Protein AF-A0A2V6ZAC4-F1 (afdb_monomer_lite)

Foldseek 3Di:
DVVLCVVQVWDFPDDDPLDTDIHHDDPPVSVVVSCVVCVVVDDPDDDDDDDDDDDDDDDPPPPPPDPPPDPPDPPDPPDDDDDD

Structure (mmCIF, N/CA/C/O backbone):
data_AF-A0A2V6ZAC4-F1
#
_entry.id   AF-A0A2V6ZAC4-F1
#
loop_
_atom_site.group_PDB
_atom_site.id
_atom_site.type_symbol
_atom_site.label_atom_id
_atom_site.label_alt_id
_atom_site.label_comp_id
_atom_site.label_asym_id
_atom_site.label_entity_id
_atom_site.label_seq_id
_atom_site.pdbx_PDB_ins_code
_atom_site.Cartn_x
_atom_site.Cartn_y
_atom_site.Cartn_z
_atom_site.occupancy
_atom_site.B_iso_or_equiv
_atom_site.auth_seq_id
_atom_site.auth_comp_id
_atom_site.auth_asym_id
_atom_site.auth_atom_id
_atom_site.pdbx_PDB_model_num
ATOM 1 N N . ILE A 1 1 ? -7.410 8.744 3.996 1.00 94.31 1 ILE A N 1
ATOM 2 C CA . ILE A 1 1 ? -6.934 7.351 3.791 1.00 94.31 1 ILE A CA 1
ATOM 3 C C . ILE A 1 1 ? -7.427 6.760 2.465 1.00 94.31 1 ILE A C 1
ATOM 5 O O . ILE A 1 1 ? -6.605 6.582 1.577 1.00 94.31 1 ILE A O 1
ATOM 9 N N . LEU A 1 2 ? -8.733 6.510 2.275 1.00 96.44 2 LEU A N 1
ATOM 10 C CA . LEU A 1 2 ? -9.248 5.772 1.101 1.00 96.44 2 LEU A CA 1
ATOM 11 C C . LEU A 1 2 ? -8.896 6.395 -0.258 1.00 96.44 2 LEU A C 1
ATOM 13 O O . LEU A 1 2 ? -8.473 5.689 -1.167 1.00 96.44 2 LEU A O 1
ATOM 17 N N . ARG A 1 3 ? -8.988 7.725 -0.390 1.00 97.38 3 ARG A N 1
ATOM 18 C CA . ARG A 1 3 ? -8.600 8.409 -1.633 1.00 97.38 3 ARG A CA 1
ATOM 19 C C . ARG A 1 3 ? -7.103 8.291 -1.929 1.00 97.38 3 ARG A C 1
ATOM 21 O O . ARG A 1 3 ? -6.720 8.129 -3.080 1.00 97.38 3 ARG A O 1
ATOM 28 N N . THR A 1 4 ? -6.262 8.349 -0.897 1.00 97.31 4 THR A N 1
ATOM 29 C CA . THR A 1 4 ? -4.817 8.123 -1.026 1.00 97.31 4 THR A CA 1
ATOM 30 C C . THR A 1 4 ? -4.544 6.694 -1.486 1.00 97.31 4 THR A C 1
ATOM 32 O O . THR A 1 4 ? -3.772 6.495 -2.417 1.00 97.31 4 THR A O 1
ATOM 35 N N . ALA A 1 5 ? -5.219 5.704 -0.892 1.00 97.50 5 ALA A N 1
ATOM 36 C CA . ALA A 1 5 ? -5.085 4.310 -1.305 1.00 97.50 5 ALA A CA 1
ATOM 37 C C . ALA A 1 5 ? -5.448 4.122 -2.790 1.00 97.50 5 ALA A C 1
ATOM 39 O O . ALA A 1 5 ? -4.664 3.542 -3.535 1.00 97.50 5 ALA A O 1
ATOM 40 N N . ASP A 1 6 ? -6.563 4.703 -3.237 1.00 97.94 6 ASP A N 1
ATOM 41 C CA . ASP A 1 6 ? -7.013 4.678 -4.634 1.00 97.94 6 ASP A CA 1
ATOM 42 C C . ASP A 1 6 ? -5.974 5.283 -5.603 1.00 97.94 6 ASP A C 1
ATOM 44 O O . ASP A 1 6 ? -5.537 4.625 -6.549 1.00 97.94 6 ASP A O 1
ATOM 48 N N . ILE A 1 7 ? -5.464 6.488 -5.308 1.00 97.81 7 ILE A N 1
ATOM 49 C CA . ILE A 1 7 ? -4.428 7.160 -6.120 1.00 97.81 7 ILE A CA 1
ATOM 50 C C . ILE A 1 7 ? -3.172 6.290 -6.262 1.00 97.81 7 ILE A C 1
ATOM 52 O O . ILE A 1 7 ? -2.605 6.166 -7.350 1.00 97.81 7 ILE A O 1
ATOM 56 N N . PHE A 1 8 ? -2.743 5.653 -5.172 1.00 98.06 8 PHE A N 1
ATOM 57 C CA . PHE A 1 8 ? -1.554 4.803 -5.158 1.00 98.06 8 PHE A CA 1
ATOM 58 C C . PHE A 1 8 ? -1.831 3.368 -5.618 1.00 98.06 8 PHE A C 1
ATOM 60 O O . PHE A 1 8 ? -0.902 2.554 -5.667 1.00 98.06 8 PHE A O 1
ATOM 67 N N . ARG A 1 9 ? -3.072 3.045 -6.004 1.00 97.81 9 ARG A N 1
ATOM 68 C CA . ARG A 1 9 ? -3.514 1.680 -6.326 1.00 97.81 9 ARG A CA 1
ATOM 69 C C . ARG A 1 9 ? -3.167 0.688 -5.208 1.00 97.81 9 ARG A C 1
ATOM 71 O O . ARG A 1 9 ? -2.739 -0.433 -5.478 1.00 97.81 9 ARG A O 1
ATOM 78 N N . ALA A 1 10 ? -3.270 1.141 -3.963 1.00 98.12 10 ALA A N 1
ATOM 79 C CA . ALA A 1 10 ? -3.169 0.306 -2.781 1.00 98.12 10 ALA A CA 1
ATOM 80 C C . ALA A 1 10 ? -4.515 -0.381 -2.530 1.00 98.12 10 ALA A C 1
ATOM 82 O O . ALA A 1 10 ? -5.578 0.162 -2.838 1.00 98.12 10 ALA A O 1
ATOM 83 N N . ARG A 1 11 ? -4.468 -1.578 -1.955 1.00 98.31 11 ARG A N 1
ATOM 84 C CA . ARG A 1 11 ? -5.649 -2.335 -1.553 1.00 98.31 11 ARG A CA 1
ATOM 85 C C . ARG A 1 11 ? -5.925 -2.084 -0.082 1.00 98.31 11 ARG A C 1
ATOM 87 O O . ARG A 1 11 ? -5.014 -2.144 0.736 1.00 98.31 11 ARG A O 1
ATOM 94 N N . VAL A 1 12 ? -7.182 -1.824 0.252 1.00 98.06 12 VAL A N 1
ATOM 95 C CA . VAL A 1 12 ? -7.651 -1.882 1.638 1.00 98.06 12 VAL A CA 1
ATOM 96 C C . VAL A 1 12 ? -7.951 -3.347 1.926 1.00 98.06 12 VAL A C 1
ATOM 98 O O . VAL A 1 12 ? -8.829 -3.916 1.282 1.00 98.06 12 VAL A O 1
ATOM 101 N N . VAL A 1 13 ? -7.182 -3.967 2.817 1.00 98.31 13 VAL A N 1
ATOM 102 C CA . VAL A 1 13 ? -7.312 -5.403 3.125 1.00 98.31 13 VAL A CA 1
ATOM 103 C C . VAL A 1 13 ? -8.109 -5.661 4.401 1.00 98.31 13 VAL A C 1
ATOM 105 O O . VAL A 1 13 ? -8.666 -6.742 4.543 1.00 98.31 13 VAL A O 1
ATOM 108 N N . ASP A 1 14 ? -8.204 -4.667 5.287 1.00 98.31 14 ASP A N 1
ATOM 109 C CA . ASP A 1 14 ? -9.045 -4.708 6.484 1.00 98.31 14 ASP A CA 1
ATOM 110 C C . ASP A 1 14 ? -9.506 -3.297 6.892 1.00 98.31 14 ASP A C 1
ATOM 112 O O . ASP A 1 14 ? -8.839 -2.296 6.589 1.00 98.31 14 ASP A O 1
ATOM 116 N N . VAL A 1 15 ? -10.659 -3.223 7.561 1.00 98.00 15 VAL A N 1
ATOM 117 C CA . VAL A 1 15 ? -11.296 -1.983 8.023 1.00 98.00 15 VAL A CA 1
ATOM 118 C C . VAL A 1 15 ? -11.940 -2.203 9.386 1.00 98.00 15 VAL A C 1
ATOM 120 O O . VAL A 1 15 ? -12.788 -3.075 9.551 1.00 98.00 15 VAL A O 1
ATOM 123 N N . THR A 1 16 ? -11.627 -1.325 10.336 1.00 97.44 16 THR A N 1
ATOM 124 C CA . THR A 1 16 ? -12.340 -1.225 11.613 1.00 97.44 16 THR A CA 1
ATOM 125 C C . THR A 1 16 ? -12.952 0.168 11.769 1.00 97.44 16 THR A C 1
ATOM 127 O O . THR A 1 16 ? -12.783 1.043 10.920 1.00 97.44 16 THR A O 1
ATOM 130 N N . ALA A 1 17 ? -13.650 0.414 12.879 1.00 96.94 17 ALA A N 1
ATOM 131 C CA . ALA A 1 17 ? -14.179 1.743 13.186 1.00 96.94 17 ALA A CA 1
ATOM 132 C C . ALA A 1 17 ? -13.082 2.812 13.381 1.00 96.94 17 ALA A C 1
ATOM 134 O O . ALA A 1 17 ? -13.370 4.003 13.283 1.00 96.94 17 ALA A O 1
ATOM 135 N N . VAL A 1 18 ? -11.843 2.402 13.677 1.00 96.06 18 VAL A N 1
ATOM 136 C CA . VAL A 1 18 ? -10.751 3.310 14.074 1.00 96.06 18 VAL A CA 1
ATOM 137 C C . VAL A 1 18 ? -9.457 3.111 13.280 1.00 96.06 18 VAL A C 1
ATOM 139 O O . VAL A 1 18 ? -8.504 3.860 13.479 1.00 96.06 18 VAL A O 1
ATOM 142 N N . SER A 1 19 ? -9.389 2.121 12.386 1.00 96.81 19 SER A N 1
ATOM 143 C CA . SER A 1 19 ? -8.174 1.795 11.635 1.00 96.81 19 SER A CA 1
ATOM 144 C C . SER A 1 19 ? -8.466 1.217 10.249 1.00 96.81 19 SER A C 1
ATOM 146 O O . SER A 1 19 ? -9.542 0.687 9.974 1.00 96.81 19 SER A O 1
ATOM 148 N N . PHE A 1 20 ? -7.465 1.319 9.377 1.00 98.06 20 PHE A N 1
ATOM 149 C CA . PHE A 1 20 ? -7.435 0.693 8.059 1.00 98.06 20 PHE A CA 1
ATOM 150 C C . PHE A 1 20 ? -6.117 -0.054 7.902 1.00 98.06 20 PHE A C 1
ATOM 152 O O . PHE A 1 20 ? -5.069 0.482 8.269 1.00 98.06 20 PHE A O 1
ATOM 159 N N . VAL A 1 21 ? -6.157 -1.231 7.282 1.00 98.25 21 VAL A N 1
ATOM 160 C CA . VAL A 1 21 ? -4.948 -1.940 6.851 1.00 98.25 21 VAL A CA 1
ATOM 161 C C . VAL A 1 21 ? -4.829 -1.810 5.340 1.00 98.25 21 VAL A C 1
ATOM 163 O O . VAL A 1 21 ? -5.746 -2.164 4.592 1.00 98.25 21 VAL A O 1
ATOM 166 N N . LEU A 1 22 ? -3.699 -1.266 4.889 1.00 98.31 22 LEU A N 1
ATOM 167 C CA . LEU A 1 22 ? -3.408 -1.043 3.478 1.00 98.31 22 LEU A CA 1
ATOM 168 C C . LEU A 1 22 ? -2.273 -1.953 3.020 1.00 98.31 22 LEU A C 1
ATOM 170 O O . LEU A 1 22 ? -1.243 -2.057 3.680 1.00 98.31 22 LEU A O 1
ATOM 174 N N . GLU A 1 23 ? -2.428 -2.533 1.839 1.00 98.38 23 GLU A N 1
ATOM 175 C CA . GLU A 1 23 ? -1.368 -3.236 1.130 1.00 98.38 23 GLU A CA 1
ATOM 176 C C . GLU A 1 23 ? -1.044 -2.479 -0.162 1.00 98.38 23 GLU A C 1
ATOM 178 O O . GLU A 1 23 ? -1.930 -2.155 -0.957 1.00 98.38 23 GLU A O 1
ATOM 183 N N . ALA A 1 24 ? 0.234 -2.195 -0.398 1.00 97.81 24 ALA A N 1
ATOM 184 C CA . ALA A 1 24 ? 0.684 -1.497 -1.593 1.00 97.81 24 ALA A CA 1
ATOM 185 C C . ALA A 1 24 ? 1.925 -2.165 -2.185 1.00 97.81 24 ALA A C 1
ATOM 187 O O . ALA A 1 24 ? 2.810 -2.637 -1.477 1.00 97.81 24 ALA A O 1
ATOM 188 N N . THR A 1 25 ? 2.015 -2.156 -3.513 1.00 97.31 25 THR A N 1
ATOM 189 C CA . THR A 1 25 ? 3.215 -2.564 -4.248 1.00 97.31 25 THR A CA 1
ATOM 190 C C . THR A 1 25 ? 3.638 -1.443 -5.191 1.00 97.31 25 THR A C 1
ATOM 192 O O . THR A 1 25 ? 2.813 -0.768 -5.825 1.00 97.31 25 THR A O 1
ATOM 195 N N . GLY A 1 26 ? 4.944 -1.228 -5.275 1.00 96.00 26 GLY A N 1
ATOM 196 C CA . GLY A 1 26 ? 5.539 -0.156 -6.053 1.00 96.00 26 GLY A CA 1
ATOM 197 C C . GLY A 1 26 ? 7.054 -0.186 -5.983 1.00 96.00 26 GLY A C 1
ATOM 198 O O . GLY A 1 26 ? 7.639 -0.981 -5.248 1.00 96.00 26 GLY A O 1
ATOM 199 N N . ASP A 1 27 ? 7.677 0.695 -6.755 1.00 95.75 27 ASP A N 1
ATOM 200 C CA . ASP A 1 27 ? 9.055 1.084 -6.496 1.00 95.75 27 ASP A CA 1
ATOM 201 C C . ASP A 1 27 ? 9.173 1.858 -5.171 1.00 95.75 27 ASP A C 1
ATOM 203 O O . ASP A 1 27 ? 8.184 2.235 -4.537 1.00 95.75 27 ASP A O 1
ATOM 207 N N . GLU A 1 28 ? 10.413 2.077 -4.747 1.00 96.06 28 GLU A N 1
ATOM 208 C CA . GLU A 1 28 ? 10.721 2.747 -3.487 1.00 96.06 28 GLU A CA 1
ATOM 209 C C . GLU A 1 28 ? 10.155 4.169 -3.416 1.00 96.06 28 GLU A C 1
ATOM 211 O O . GLU A 1 28 ? 9.608 4.541 -2.384 1.00 96.06 28 GLU A O 1
ATOM 216 N N . GLY A 1 29 ? 10.201 4.933 -4.513 1.00 97.50 29 GLY A N 1
ATOM 217 C CA . GLY A 1 29 ? 9.701 6.308 -4.535 1.00 97.50 29 GLY A CA 1
ATOM 218 C C . GLY A 1 29 ? 8.187 6.377 -4.348 1.00 97.50 29 GLY A C 1
ATOM 219 O O . GLY A 1 29 ? 7.688 7.185 -3.566 1.00 97.50 29 GLY A O 1
ATOM 220 N N . LYS A 1 30 ? 7.445 5.486 -5.011 1.00 97.38 30 LYS A N 1
ATOM 221 C CA . LYS A 1 30 ? 5.994 5.377 -4.849 1.00 97.38 30 LYS A CA 1
ATOM 222 C C . LYS A 1 30 ? 5.614 4.998 -3.417 1.00 97.38 30 LYS A C 1
ATOM 224 O O . LYS A 1 30 ? 4.671 5.569 -2.873 1.00 97.38 30 LYS A O 1
ATOM 229 N N . LEU A 1 31 ? 6.298 4.016 -2.826 1.00 97.75 31 LEU A N 1
ATOM 230 C CA . LEU A 1 31 ? 5.987 3.563 -1.468 1.00 97.75 31 LEU A CA 1
ATOM 231 C C . LEU A 1 31 ? 6.326 4.632 -0.425 1.00 97.75 31 LEU A C 1
ATOM 233 O O . LEU A 1 31 ? 5.523 4.861 0.475 1.00 97.75 31 LEU A O 1
ATOM 237 N N . GLU A 1 32 ? 7.450 5.332 -0.580 1.00 97.69 32 GLU A N 1
ATOM 238 C CA . GLU A 1 32 ? 7.827 6.422 0.324 1.00 97.69 32 GLU A CA 1
ATOM 239 C C . GLU A 1 32 ? 6.822 7.579 0.253 1.00 97.69 32 GLU A C 1
ATOM 241 O O . GLU A 1 32 ? 6.332 8.042 1.278 1.00 97.69 32 GLU A O 1
ATOM 246 N N . ALA A 1 33 ? 6.408 7.982 -0.953 1.00 98.19 33 ALA A N 1
ATOM 247 C CA . ALA A 1 33 ? 5.395 9.023 -1.123 1.00 98.19 33 ALA A CA 1
ATOM 248 C C . ALA A 1 33 ? 4.038 8.640 -0.502 1.00 98.19 33 ALA A C 1
ATOM 250 O O . ALA A 1 33 ? 3.353 9.496 0.062 1.00 98.19 33 ALA A O 1
ATOM 251 N N . LEU A 1 34 ? 3.650 7.360 -0.570 1.00 98.06 34 LEU A N 1
ATOM 252 C CA . LEU A 1 34 ? 2.457 6.870 0.120 1.00 98.06 34 LEU A CA 1
ATOM 253 C C . LEU A 1 34 ? 2.607 7.020 1.640 1.00 98.06 34 LEU A C 1
ATOM 255 O O . LEU A 1 34 ? 1.702 7.542 2.286 1.00 98.06 34 LEU A O 1
ATOM 259 N N . ILE A 1 35 ? 3.740 6.592 2.201 1.00 97.38 35 ILE A N 1
ATOM 260 C CA . ILE A 1 35 ? 4.019 6.670 3.642 1.00 97.38 35 ILE A CA 1
ATOM 261 C C . ILE A 1 35 ? 3.996 8.124 4.121 1.00 97.38 35 ILE A C 1
ATOM 263 O O . ILE A 1 35 ? 3.332 8.418 5.113 1.00 97.38 35 ILE A O 1
ATOM 267 N N . GLU A 1 36 ? 4.642 9.044 3.405 1.00 98.06 36 GLU A N 1
ATOM 268 C CA . GLU A 1 36 ? 4.658 10.469 3.756 1.00 98.06 36 GLU A CA 1
ATOM 269 C C . GLU A 1 36 ? 3.251 11.079 3.772 1.00 98.06 36 GLU A C 1
ATOM 271 O O . GLU A 1 36 ? 2.891 11.790 4.709 1.00 98.06 36 GLU A O 1
ATOM 276 N N . LEU A 1 37 ? 2.406 10.743 2.793 1.00 97.75 37 LEU A N 1
ATOM 277 C CA . LEU A 1 37 ? 1.014 11.202 2.774 1.00 97.75 37 LEU A CA 1
ATOM 278 C C . LEU A 1 37 ? 0.161 10.585 3.888 1.00 97.75 37 LEU A C 1
ATOM 280 O O . LEU A 1 37 ? -0.824 11.194 4.309 1.00 97.75 37 LEU A O 1
ATOM 284 N N . LEU A 1 38 ? 0.500 9.379 4.352 1.00 97.19 38 LEU A N 1
ATOM 285 C CA . LEU A 1 38 ? -0.205 8.710 5.444 1.00 97.19 38 LEU A CA 1
ATOM 286 C C . LEU A 1 38 ? 0.310 9.116 6.833 1.00 97.19 38 LEU A C 1
ATOM 288 O O . LEU A 1 38 ? -0.440 9.000 7.802 1.00 97.19 38 LEU A O 1
ATOM 292 N N . ARG A 1 39 ? 1.539 9.636 6.941 1.00 96.75 39 ARG A N 1
ATOM 293 C CA . ARG A 1 39 ? 2.192 9.985 8.213 1.00 96.75 39 ARG A CA 1
ATOM 294 C C . ARG A 1 39 ? 1.337 10.900 9.112 1.00 96.75 39 ARG A C 1
ATOM 296 O O . ARG A 1 39 ? 1.224 10.574 10.293 1.00 96.75 39 ARG A O 1
ATOM 303 N N . PRO A 1 40 ? 0.654 11.955 8.613 1.00 97.19 40 PRO A N 1
ATOM 304 C CA . PRO A 1 40 ? -0.196 12.811 9.451 1.00 97.19 40 PRO A CA 1
ATOM 305 C C . PRO A 1 40 ? -1.445 12.122 10.014 1.00 97.19 40 PRO A C 1
ATOM 307 O O . PRO A 1 40 ? -2.016 12.599 10.987 1.00 97.19 40 PRO A O 1
ATOM 310 N N . MET A 1 41 ? -1.895 11.020 9.405 1.00 95.12 41 MET A N 1
ATOM 311 C CA . MET A 1 41 ? -3.068 10.268 9.869 1.00 95.12 41 MET A CA 1
ATOM 312 C C . MET A 1 41 ? -2.726 9.269 10.985 1.00 95.12 41 MET A C 1
ATOM 314 O O . MET A 1 41 ? -3.638 8.685 11.560 1.00 95.12 41 MET A O 1
ATOM 318 N N . GLY A 1 42 ? -1.440 9.095 11.307 1.00 95.00 42 GLY A N 1
ATOM 319 C CA . GLY A 1 42 ? -0.969 8.176 12.340 1.00 95.00 42 GLY A CA 1
ATOM 320 C C . GLY A 1 42 ? -0.802 6.752 11.812 1.00 95.00 42 GLY A C 1
ATOM 321 O O . GLY A 1 42 ? -1.740 5.958 11.807 1.00 95.00 42 GLY A O 1
ATOM 322 N N . ILE A 1 43 ? 0.417 6.412 11.385 1.00 96.94 43 ILE A N 1
ATOM 323 C CA . ILE A 1 43 ? 0.780 5.034 11.030 1.00 96.94 43 ILE A CA 1
ATOM 324 C C . ILE A 1 43 ? 1.050 4.271 12.328 1.00 96.94 43 ILE A C 1
ATOM 326 O O . ILE A 1 43 ? 2.007 4.580 13.033 1.00 96.94 43 ILE A O 1
ATOM 330 N N . GLN A 1 44 ? 0.200 3.293 12.642 1.00 96.75 44 GLN A N 1
ATOM 331 C CA . GLN A 1 44 ? 0.346 2.468 13.847 1.00 96.75 44 GLN A CA 1
ATOM 332 C C . GLN A 1 44 ? 1.418 1.387 13.670 1.00 96.75 44 GLN A C 1
ATOM 334 O O . GLN A 1 44 ? 2.228 1.161 14.563 1.00 96.75 44 GLN A O 1
ATOM 339 N N . GLU A 1 45 ? 1.444 0.752 12.498 1.00 97.25 45 GLU A N 1
ATOM 340 C CA . GLU A 1 45 ? 2.388 -0.305 12.148 1.00 97.25 45 GLU A CA 1
ATOM 341 C C . GLU A 1 45 ? 2.776 -0.186 10.670 1.00 97.25 45 GLU A C 1
ATOM 343 O O . GLU A 1 45 ? 1.956 0.186 9.825 1.00 97.25 45 GLU A O 1
ATOM 348 N N . LEU A 1 46 ? 4.037 -0.495 10.355 1.00 97.00 46 LEU A N 1
ATOM 349 C CA . LEU A 1 46 ? 4.550 -0.540 8.991 1.00 97.00 46 LEU A CA 1
ATOM 350 C C . LEU A 1 46 ? 5.425 -1.778 8.810 1.00 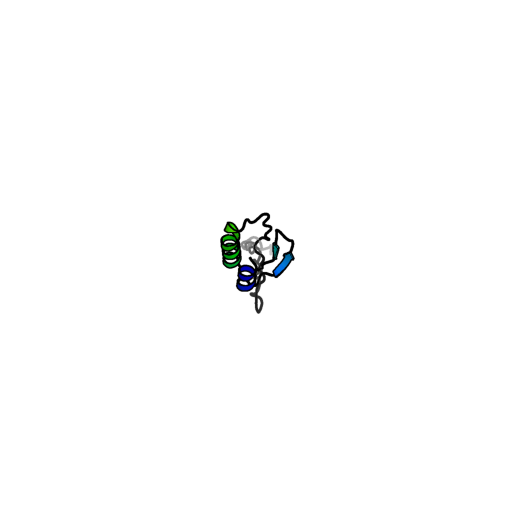97.00 46 LEU A C 1
ATOM 352 O O . LEU A 1 46 ? 6.512 -1.873 9.378 1.00 97.00 46 LEU A O 1
ATOM 356 N N . VAL A 1 47 ? 4.984 -2.684 7.942 1.00 97.19 47 VAL A N 1
ATOM 357 C CA . VAL A 1 47 ? 5.768 -3.841 7.508 1.00 97.19 47 VAL A CA 1
ATOM 358 C C . VAL A 1 47 ? 6.039 -3.702 6.017 1.00 97.19 47 VAL A C 1
ATOM 360 O O . VAL A 1 47 ? 5.123 -3.488 5.224 1.00 97.19 47 VAL A O 1
ATOM 363 N N . ARG A 1 48 ? 7.309 -3.819 5.621 1.00 95.50 48 ARG A N 1
ATOM 364 C CA . ARG A 1 48 ? 7.720 -3.780 4.214 1.00 95.50 48 ARG A CA 1
ATOM 365 C C . ARG A 1 48 ? 8.670 -4.915 3.900 1.00 95.50 48 ARG A C 1
ATOM 367 O O . ARG A 1 48 ? 9.548 -5.253 4.692 1.00 95.50 48 ARG A O 1
ATOM 374 N N . THR A 1 49 ? 8.543 -5.450 2.698 1.00 94.19 49 THR A N 1
ATOM 375 C CA . THR A 1 49 ? 9.590 -6.291 2.135 1.00 94.19 49 THR A CA 1
ATOM 376 C C . THR A 1 49 ? 10.783 -5.431 1.713 1.00 94.19 49 THR A C 1
ATOM 378 O O . THR A 1 49 ? 10.671 -4.222 1.476 1.00 94.19 49 THR A O 1
ATOM 381 N N . GLY A 1 50 ? 11.941 -6.075 1.561 1.00 91.62 50 GLY A N 1
ATOM 382 C CA . GLY A 1 50 ? 13.048 -5.506 0.797 1.00 91.62 50 GLY A CA 1
ATOM 383 C C . GLY A 1 50 ? 12.710 -5.378 -0.694 1.00 91.62 50 GLY A C 1
ATOM 384 O O . GLY A 1 50 ? 11.627 -5.755 -1.152 1.00 91.62 50 GLY A O 1
ATOM 385 N N . LYS A 1 51 ? 13.664 -4.859 -1.470 1.00 93.50 51 LYS A N 1
ATOM 386 C CA . LYS A 1 51 ? 13.551 -4.791 -2.932 1.00 93.50 51 LYS A CA 1
ATOM 387 C C . LYS A 1 51 ? 13.577 -6.205 -3.510 1.00 93.50 51 LYS A C 1
ATOM 389 O O . LYS A 1 51 ? 14.502 -6.967 -3.243 1.00 93.50 51 LYS A O 1
ATOM 394 N N . VAL A 1 52 ? 12.591 -6.524 -4.339 1.00 92.31 52 VAL A N 1
ATOM 395 C CA . VAL A 1 52 ? 12.534 -7.773 -5.105 1.00 92.31 52 VAL A CA 1
ATOM 396 C C . VAL A 1 52 ? 12.459 -7.405 -6.580 1.00 92.31 52 VAL A C 1
ATOM 398 O O . VAL A 1 52 ? 11.687 -6.529 -6.967 1.00 92.31 52 VAL A O 1
ATOM 401 N N . ALA A 1 53 ? 13.285 -8.044 -7.404 1.00 90.75 53 ALA A N 1
ATOM 402 C CA . ALA A 1 53 ? 13.385 -7.740 -8.823 1.00 90.75 53 ALA A CA 1
ATOM 403 C C . ALA A 1 53 ? 13.413 -9.019 -9.658 1.00 90.75 53 ALA A C 1
ATOM 405 O O . ALA A 1 53 ? 14.018 -10.020 -9.281 1.00 90.75 53 ALA A O 1
ATOM 406 N N . ILE A 1 54 ? 12.786 -8.950 -10.828 1.00 90.00 54 ILE A N 1
ATOM 407 C CA . ILE A 1 54 ? 12.854 -9.974 -11.865 1.00 90.00 54 ILE A CA 1
ATOM 408 C C . ILE A 1 54 ? 13.195 -9.290 -13.186 1.00 90.00 54 ILE A C 1
ATOM 410 O O . ILE A 1 54 ? 12.654 -8.227 -13.504 1.00 90.00 54 ILE A O 1
ATOM 414 N N . GLY A 1 55 ? 14.111 -9.885 -13.951 1.00 88.50 55 GLY A N 1
ATOM 415 C CA . GLY A 1 55 ? 14.404 -9.421 -15.303 1.00 88.50 55 GLY A CA 1
ATOM 416 C C . GLY A 1 55 ? 13.147 -9.506 -16.167 1.00 88.50 55 GLY A C 1
ATOM 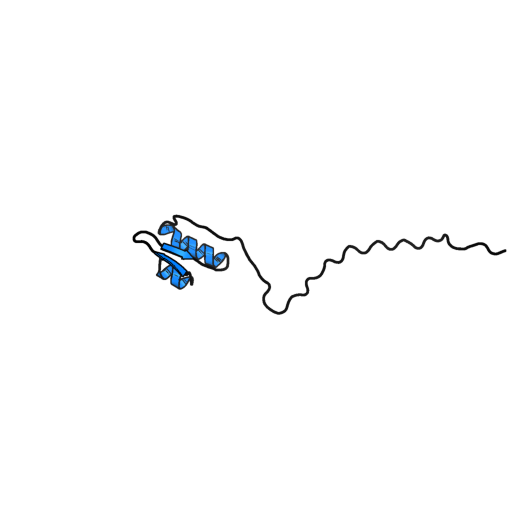417 O O . GLY A 1 55 ? 12.481 -10.539 -16.195 1.00 88.50 55 GLY A O 1
ATOM 418 N N . ARG A 1 56 ? 12.811 -8.418 -16.859 1.00 87.62 56 ARG A N 1
ATOM 419 C CA . ARG A 1 56 ? 11.688 -8.370 -17.803 1.00 87.62 56 ARG A CA 1
ATOM 420 C C . ARG A 1 56 ? 12.211 -8.563 -19.229 1.00 87.62 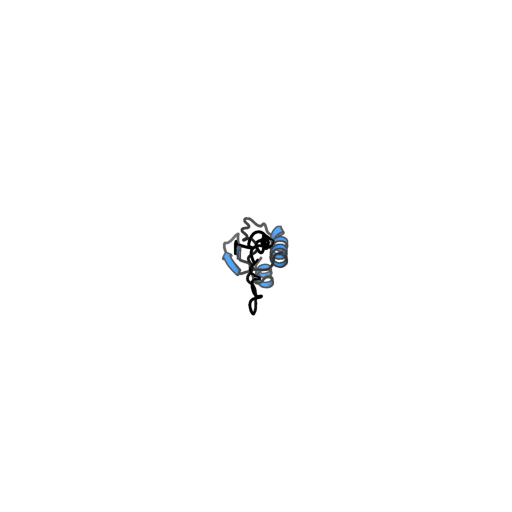56 ARG A C 1
ATOM 422 O O . ARG A 1 56 ? 13.282 -8.05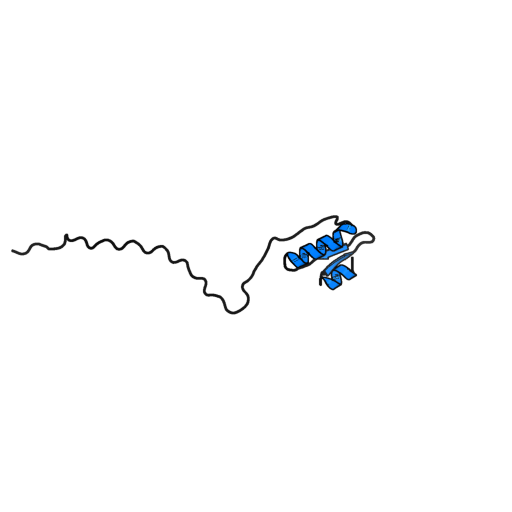7 -19.552 1.00 87.62 56 ARG A O 1
ATOM 429 N N . GLY A 1 57 ? 11.447 -9.242 -20.085 1.00 86.62 57 GLY A N 1
ATOM 430 C CA . GLY A 1 57 ? 11.814 -9.466 -21.491 1.00 86.62 57 GLY A CA 1
ATOM 431 C C . GLY A 1 57 ? 12.803 -10.624 -21.717 1.00 86.62 57 GLY A C 1
ATOM 432 O O . GLY A 1 57 ? 13.105 -11.372 -20.782 1.00 86.62 57 GLY A O 1
ATOM 433 N N . PRO A 1 58 ? 13.274 -10.832 -22.966 1.00 78.94 58 PRO A N 1
ATOM 434 C CA . PRO A 1 58 ? 14.181 -11.928 -23.294 1.00 78.94 58 PRO A CA 1
ATOM 435 C C . PRO A 1 58 ? 15.467 -11.817 -22.468 1.00 78.94 58 PRO A C 1
ATOM 437 O O . PRO A 1 58 ? 16.106 -10.766 -22.431 1.00 78.94 58 PRO A O 1
ATOM 440 N N . LYS A 1 59 ? 15.815 -12.912 -21.777 1.00 66.94 59 LYS A N 1
ATOM 441 C CA . LYS A 1 59 ? 16.936 -12.995 -20.829 1.00 66.94 59 LYS A CA 1
ATOM 442 C C . LYS A 1 59 ? 18.196 -12.332 -21.406 1.00 66.94 59 LYS A C 1
ATOM 444 O O . LYS A 1 59 ? 18.693 -12.819 -22.427 1.00 66.94 59 LYS A O 1
ATOM 449 N N . PRO A 1 60 ? 18.811 -11.337 -20.737 1.00 64.50 60 PRO A N 1
ATOM 450 C CA . PRO A 1 60 ? 20.225 -11.106 -20.963 1.00 64.50 60 PRO A CA 1
ATOM 451 C C . PRO A 1 60 ? 20.921 -12.413 -20.589 1.00 64.50 60 PRO A C 1
ATOM 453 O O . PRO A 1 60 ? 20.673 -12.973 -19.517 1.00 64.50 60 PRO A O 1
ATOM 456 N N . ARG A 1 61 ? 21.719 -12.959 -21.512 1.00 65.31 61 ARG A N 1
ATOM 457 C CA . ARG A 1 61 ? 22.533 -14.143 -21.229 1.00 65.31 61 ARG A CA 1
ATOM 458 C C . ARG A 1 61 ? 23.274 -13.848 -19.936 1.00 65.31 61 ARG A C 1
ATOM 460 O O . ARG A 1 61 ? 24.050 -12.896 -19.891 1.00 65.31 61 ARG A O 1
ATOM 467 N N . VAL A 1 62 ? 23.012 -14.628 -18.892 1.00 67.38 62 VAL A N 1
ATOM 468 C CA . VAL A 1 62 ? 23.824 -14.570 -17.682 1.00 67.38 62 VAL A 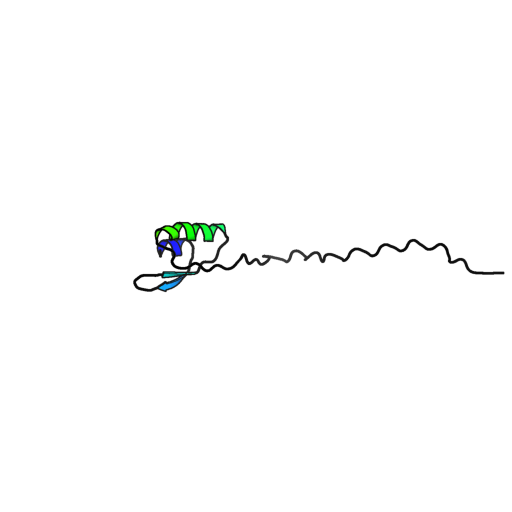CA 1
ATOM 469 C C . VAL A 1 62 ? 25.233 -14.880 -18.176 1.00 67.38 62 VAL A C 1
ATOM 471 O O . VAL A 1 62 ? 25.483 -16.004 -18.616 1.00 67.38 62 VAL A O 1
ATOM 474 N N . ARG A 1 63 ? 26.126 -13.879 -18.247 1.00 66.56 63 ARG A N 1
ATOM 475 C CA . ARG A 1 63 ? 27.538 -14.155 -18.515 1.00 66.56 63 ARG A CA 1
ATOM 476 C C . ARG A 1 63 ? 27.967 -15.008 -17.339 1.00 66.56 63 ARG A C 1
ATOM 478 O O . ARG A 1 63 ? 28.115 -14.509 -16.227 1.00 66.56 63 ARG A O 1
ATOM 485 N N . ARG A 1 64 ? 28.082 -16.312 -17.576 1.00 72.31 64 ARG A N 1
ATOM 486 C CA . ARG A 1 64 ? 28.770 -17.201 -16.658 1.00 72.31 64 ARG A CA 1
ATOM 487 C C . ARG A 1 64 ? 30.144 -16.571 -16.485 1.00 72.31 64 ARG A C 1
ATOM 489 O O . ARG A 1 64 ? 30.838 -16.367 -17.479 1.00 72.31 64 ARG A O 1
ATOM 496 N N . VAL A 1 65 ? 30.486 -16.173 -15.264 1.00 74.12 65 VAL A N 1
ATOM 497 C CA . VAL A 1 65 ? 31.867 -15.811 -14.958 1.00 74.12 65 VAL A CA 1
ATOM 498 C C . VAL A 1 65 ? 32.651 -17.093 -15.196 1.00 74.12 65 VAL A C 1
ATOM 500 O O . VAL A 1 65 ? 32.508 -18.060 -14.448 1.00 74.12 65 VAL A O 1
ATOM 503 N N . GLU A 1 66 ? 33.349 -17.161 -16.328 1.00 71.69 66 GLU A N 1
ATOM 504 C CA . GLU A 1 66 ? 34.244 -18.275 -16.591 1.00 71.69 66 GLU A CA 1
ATOM 505 C C . GLU A 1 66 ? 35.331 -18.234 -15.513 1.00 71.69 66 GLU A C 1
ATOM 507 O O . GLU A 1 66 ? 35.860 -17.153 -15.229 1.00 71.69 66 GLU A O 1
ATOM 512 N N . PRO A 1 67 ? 35.643 -19.372 -14.868 1.00 75.50 67 PRO A N 1
ATOM 513 C CA . PRO A 1 67 ? 36.742 -19.411 -13.920 1.00 75.50 67 PRO A CA 1
ATOM 514 C C . PRO A 1 67 ? 38.022 -18.940 -14.626 1.00 75.50 67 PRO A C 1
ATOM 516 O O . PRO A 1 67 ? 38.170 -19.179 -15.832 1.00 75.50 67 PRO A O 1
ATOM 519 N N . PRO A 1 68 ? 38.940 -18.261 -13.912 1.00 76.94 68 PRO A N 1
ATOM 520 C CA . PRO A 1 68 ? 40.173 -17.772 -14.511 1.00 76.94 68 PRO A CA 1
ATOM 521 C C . PRO A 1 68 ? 40.864 -18.928 -15.233 1.00 76.94 68 PRO A C 1
ATOM 523 O O . PRO A 1 68 ? 41.056 -20.006 -14.660 1.00 76.94 68 PRO A O 1
ATOM 526 N N . ARG A 1 69 ? 41.178 -18.732 -16.521 1.00 73.12 69 ARG A N 1
ATOM 527 C CA . ARG A 1 69 ? 41.884 -19.745 -17.311 1.00 73.12 69 ARG A CA 1
ATOM 528 C C . ARG A 1 69 ? 43.162 -20.106 -16.561 1.00 73.12 69 ARG A C 1
ATOM 530 O O . ARG A 1 69 ? 43.930 -19.213 -16.207 1.00 73.12 69 ARG A O 1
ATOM 537 N N . LYS A 1 70 ? 43.372 -21.404 -16.308 1.00 70.38 70 LYS A N 1
ATOM 538 C CA . LYS A 1 70 ? 44.625 -21.887 -15.714 1.00 70.38 70 LYS A CA 1
ATOM 539 C C . LYS A 1 70 ? 45.797 -21.329 -16.538 1.00 70.38 70 LYS A C 1
ATOM 541 O O . LYS A 1 70 ? 45.695 -21.349 -17.771 1.00 70.38 70 LYS A O 1
ATOM 546 N N . PRO A 1 71 ? 46.871 -20.825 -15.902 1.00 67.50 71 PRO A N 1
ATOM 547 C CA . PRO A 1 71 ? 48.044 -20.364 -16.631 1.00 67.50 71 PRO A CA 1
ATOM 548 C C . PRO A 1 71 ? 48.531 -21.496 -17.532 1.00 67.50 71 PRO A C 1
ATOM 550 O O . PRO A 1 71 ? 48.604 -22.645 -17.089 1.00 67.50 71 PRO A O 1
ATOM 553 N N . ARG A 1 72 ? 48.812 -21.194 -18.803 1.00 65.94 72 ARG A N 1
ATOM 554 C CA . ARG A 1 72 ? 49.468 -22.163 -19.683 1.00 65.94 72 ARG A CA 1
ATOM 555 C C . ARG A 1 72 ? 50.804 -22.499 -19.031 1.00 65.94 72 ARG A C 1
ATOM 557 O O . ARG A 1 72 ? 51.589 -21.591 -18.765 1.00 65.94 72 ARG A O 1
ATOM 564 N N . VAL A 1 73 ? 51.007 -23.774 -18.711 1.00 67.81 73 VAL A N 1
ATOM 565 C CA . VAL A 1 73 ? 52.317 -24.272 -18.295 1.00 67.81 73 VAL A CA 1
ATOM 566 C C . VAL A 1 73 ? 53.261 -23.933 -19.444 1.00 67.81 73 VAL A C 1
ATOM 568 O O . VAL A 1 73 ? 52.955 -24.268 -20.586 1.00 67.81 73 VAL A O 1
ATOM 571 N N . ALA A 1 74 ? 54.314 -23.166 -19.160 1.00 62.53 74 ALA A N 1
ATOM 572 C CA . ALA A 1 74 ? 55.344 -22.868 -20.144 1.00 62.53 74 ALA A CA 1
ATOM 573 C C . ALA A 1 74 ? 55.897 -24.195 -20.671 1.00 62.53 74 ALA A C 1
ATOM 575 O O . ALA A 1 74 ? 56.136 -25.100 -19.871 1.00 62.53 74 ALA A O 1
ATOM 576 N N . ASP A 1 75 ? 56.039 -24.309 -21.991 1.00 63.75 75 ASP A N 1
ATOM 577 C CA . ASP A 1 75 ? 56.602 -25.482 -22.650 1.00 63.75 75 ASP A CA 1
ATOM 578 C C . ASP A 1 75 ? 57.940 -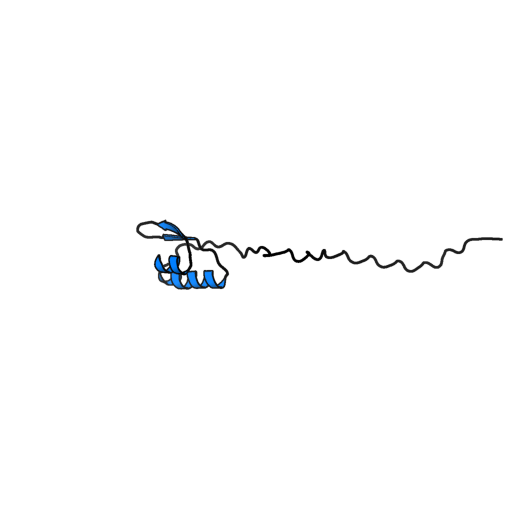25.840 -21.981 1.00 63.75 75 ASP A C 1
ATOM 580 O O . ASP A 1 75 ? 58.914 -25.092 -22.076 1.00 63.75 75 ASP A O 1
ATOM 584 N N . ASP A 1 76 ? 57.959 -26.941 -21.225 1.00 54.22 76 ASP A N 1
ATOM 585 C CA . ASP A 1 76 ? 59.153 -27.438 -20.544 1.00 54.22 76 ASP A CA 1
ATOM 586 C C . ASP A 1 76 ? 60.110 -27.987 -21.614 1.00 54.22 76 ASP A C 1
ATOM 588 O O . ASP A 1 76 ? 59.754 -28.943 -22.310 1.00 54.22 76 ASP A O 1
ATOM 592 N N . PRO A 1 77 ? 61.319 -27.423 -21.796 1.00 58.72 77 PRO A N 1
ATOM 593 C CA . PRO A 1 77 ? 62.221 -27.825 -22.871 1.00 58.72 77 PRO A CA 1
ATOM 594 C C . PRO A 1 77 ? 62.950 -29.153 -22.589 1.00 58.72 77 PRO A C 1
ATOM 596 O O . PRO A 1 77 ? 63.978 -29.437 -23.200 1.00 58.72 77 PRO A O 1
ATOM 599 N N . LYS A 1 78 ? 62.452 -29.992 -21.674 1.00 59.97 78 LYS A N 1
ATOM 600 C CA . LYS A 1 78 ? 63.075 -31.270 -21.303 1.00 59.97 78 LYS A CA 1
ATOM 601 C C . LYS A 1 78 ? 62.354 -32.482 -21.887 1.00 59.97 78 LYS A C 1
ATOM 603 O O . LYS A 1 78 ? 62.059 -33.433 -21.174 1.00 59.97 78 LYS A O 1
ATOM 608 N N . VAL A 1 79 ? 62.122 -32.486 -23.198 1.00 61.12 79 VAL A N 1
ATOM 609 C CA . VAL A 1 79 ? 61.883 -33.734 -23.941 1.00 61.12 79 VAL A CA 1
ATOM 610 C C . VAL A 1 79 ? 62.646 -33.684 -25.262 1.00 61.12 79 VAL A C 1
ATOM 612 O O . VAL A 1 79 ? 62.090 -33.373 -26.306 1.00 61.12 79 VAL A O 1
ATOM 615 N N . VAL A 1 80 ? 63.932 -34.023 -25.223 1.00 56.47 80 VAL A N 1
ATOM 616 C CA . VAL A 1 80 ? 64.588 -34.688 -26.355 1.00 56.47 80 VAL A CA 1
ATOM 617 C C . VAL A 1 80 ? 65.329 -35.887 -25.795 1.00 56.47 80 VAL A C 1
ATOM 619 O O . VAL A 1 80 ? 66.285 -35.767 -25.032 1.00 56.47 80 VAL A O 1
ATOM 622 N N . GLY A 1 81 ? 64.741 -37.043 -26.084 1.00 48.66 81 GLY A N 1
ATOM 623 C CA . GLY A 1 81 ? 65.216 -38.348 -25.683 1.00 48.66 81 GLY A CA 1
ATOM 624 C C . GLY A 1 81 ? 66.464 -38.772 -26.446 1.00 48.66 81 GLY A C 1
ATOM 625 O O . GLY A 1 81 ? 66.778 -38.276 -27.524 1.00 48.66 81 GLY A O 1
ATOM 626 N N . PHE A 1 82 ? 67.131 -39.724 -25.815 1.00 50.47 82 PHE A N 1
ATOM 627 C CA . PHE A 1 82 ? 68.174 -40.594 -26.324 1.00 50.47 82 PHE A CA 1
ATOM 628 C C . PHE A 1 82 ? 67.881 -41.130 -27.736 1.00 50.47 82 PHE A C 1
ATOM 630 O O . PHE A 1 82 ? 66.805 -41.677 -27.975 1.00 50.47 82 PHE A O 1
ATOM 637 N N . ALA A 1 83 ? 68.872 -41.034 -28.619 1.00 43.66 83 ALA A N 1
ATOM 638 C CA . ALA A 1 83 ? 69.119 -41.966 -29.716 1.00 43.66 83 ALA A CA 1
ATOM 639 C C . ALA A 1 83 ? 70.625 -41.918 -30.048 1.00 43.66 83 ALA A C 1
ATOM 641 O O . ALA A 1 83 ? 71.229 -40.853 -29.921 1.00 43.66 83 ALA A O 1
ATOM 642 N N . ASP A 1 84 ? 71.166 -43.094 -30.368 1.00 48.22 84 ASP A N 1
ATOM 643 C CA . ASP A 1 84 ? 72.578 -43.523 -30.415 1.00 48.22 84 ASP A CA 1
ATOM 644 C C . ASP A 1 84 ? 73.603 -42.608 -31.115 1.00 48.22 84 ASP A C 1
ATOM 646 O O . ASP A 1 84 ? 73.274 -41.994 -32.158 1.00 48.22 84 ASP A O 1
#

pLDDT: mean 85.91, std 15.98, range [43.66, 98.38]

Radius of gyration: 30.31 Å; chains: 1; bounding box: 87×56×44 Å

Sequence (84 aa):
ILRTADIFRARVVDVTAVSFVLEATGDEGKLEALIELLRPMGIQELVRTGKVAIGRGPKPRVRRVEPPRKPRVADDPKVVGFAD

Secondary structure (DSSP, 8-state):
-HHHHHHTT-EEEEE-SS-EEEE----HHHHHHHHHHHGGG---------------SS-------PPPPPPPPP--S-------